Protein 9BJW (pdb70)

Solvent-accessible surface area: 6783 Å² total; per-residue (Å²): 195,106,62,77,149,39,69,89,88,157,226,87,14,14,0,44,6,93,121,54,68,0,91,8,24,24,21,58,12,43,169,21,156,78,21,72,2,4,0,141,42,0,0,62,75,0,34,59,20,1,72,125,7,44,13,141,60,65,93,12,82,42,2,41,0,70,0,65,51,49,99,193,9,82,79,12,0,38,107,16,8,87,156,34,21,19,132,83,88,72,19,72,83,74,28,61,106,34,114,22,108,170,93,84,20,36,0,35,0,44,0,37,0,17,80,83

Nearest PDB structures (foldseek):
  9bjv-assembly1_A  TM=1.008E+00  e=6.841E-26  Pseudomonas aeruginosa
  9bk1-assembly1_A  TM=9.723E-01  e=4.807E-18  Pseudomonas syringae pv. tomato
  3kjj-assembly1_B  TM=9.919E-01  e=2.928E-16  Neisseria meningitidis serogroup B
  3k12-assembly1_C  TM=9.655E-01  e=6.280E-15  Pseudomonas aeruginosa
  2ewc-assembly1_B  TM=8.910E-01  e=1.725E-09  Streptococcus pyogenes M1 GAS

Radius of gyration: 13.79 Å; Cα contacts (8 Å, |Δi|>4): 237; chains: 1; bounding box: 37×22×39 Å

Foldseek 3Di:
DDKDFDCDDPPDGQWIDDDFKIWGDKFFADPDQDLLRGLVRRVVSVQVVCVVRQHHL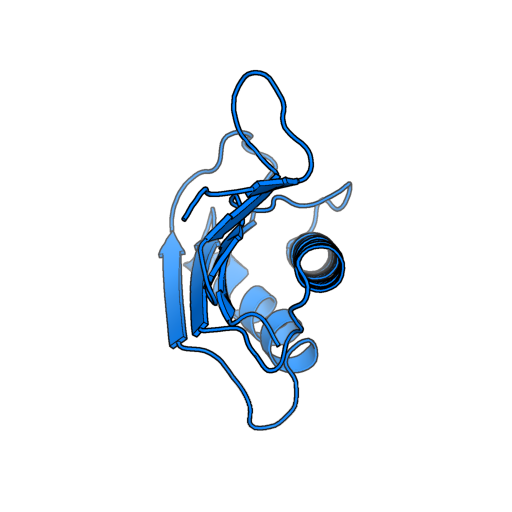LFWAEKEKEFQDCVVCVVSNCVNVVVSHDPPRDHHYHYDYDQDPDNSTGMIMIIMGTHD

InterPro domains:
  IPR006175 YjgF/YER057c/UK114 family [PF01042] (5-114)
  IPR035709 RutC family, YoaB-like [PTHR47328] (1-115)
  IPR035709 RutC family, YoaB-like [cd06150] (11-114)
  IPR035959 RutC-like superfamily [G3DSA:3.30.1330.40] (1-115)
  IPR035959 RutC-like superfamily [SSF55298] (4-115)

B-factor: mean 23.5, std 9.07, range [11.42, 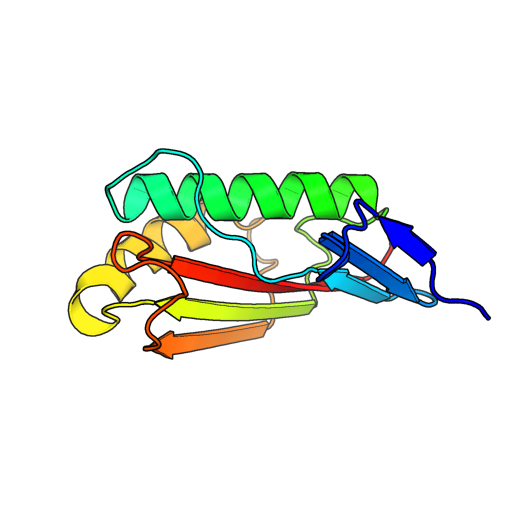63.16]

Sequence (116 aa):
MEPTRIATNDRLSAAVCFDALVFLSGQVPGQAEDIHGQTREVLAKIDALLAEAGSRKERILSATIYLKDIARDFAALNEVWTQWLPTGQAPSRTTVQAELARPSVLVEITVVAARG

Structure (mmCIF, N/CA/C/O backbone):
data_9BJW
#
_entry.id   9BJW
#
_cell.length_a   75.480
_cell.length_b   75.480
_cell.length_c   140.040
_cell.angle_alpha   90.00
_cell.angle_beta   90.00
_cell.angle_gamma   120.00
#
_symmetry.space_group_name_H-M   'H 3 2'
#
loop_
_entity.id
_entity.type
_entity.pdbx_description
1 polymer 'RidA family protein PA5083'
2 water water
#
loop_
_atom_site.group_PDB
_atom_site.id
_atom_site.type_symbol
_atom_site.label_atom_id
_atom_site.label_alt_id
_atom_site.label_comp_id
_atom_site.label_asym_id
_atom_site.label_entity_id
_atom_site.label_seq_id
_atom_site.pdbx_PDB_ins_code
_atom_site.Cartn_x
_atom_site.Cartn_y
_atom_site.Cartn_z
_atom_site.occupancy
_atom_site.B_iso_or_equiv
_atom_site.auth_seq_id
_atom_site.auth_comp_id
_atom_site.auth_asym_id
_atom_site.auth_atom_id
_atom_site.pdbx_PDB_model_num
ATOM 1 N N . MET A 1 1 ? 46.602 -16.689 -17.724 1.00 49.75 1 MET A N 1
ATOM 2 C CA . MET A 1 1 ? 47.618 -17.690 -17.439 1.00 44.72 1 MET A CA 1
ATOM 3 C C . MET A 1 1 ? 48.299 -17.415 -16.104 1.00 41.35 1 MET A C 1
ATOM 4 O O . MET A 1 1 ? 48.655 -18.348 -15.390 1.00 42.99 1 MET A O 1
ATOM 9 N N . GLU A 1 2 ? 48.482 -16.119 -15.770 1.00 40.38 2 GLU A N 1
ATOM 10 C CA . GLU A 1 2 ? 49.170 -15.723 -14.548 1.00 40.45 2 GLU A CA 1
ATOM 11 C C . GLU A 1 2 ? 48.193 -15.111 -13.554 1.00 32.48 2 GLU A C 1
ATOM 12 O O . GLU A 1 2 ? 47.306 -14.348 -13.953 1.00 32.08 2 GLU A O 1
ATOM 18 N N . PRO A 1 3 ? 48.319 -15.428 -12.267 1.00 28.77 3 PRO A N 1
ATOM 19 C CA . PRO A 1 3 ? 47.577 -14.666 -11.256 1.00 26.91 3 PRO A CA 1
ATOM 20 C C . PRO A 1 3 ? 48.117 -13.247 -11.169 1.00 28.76 3 PRO A C 1
ATOM 21 O O . PRO A 1 3 ? 49.317 -13.013 -11.328 1.00 28.84 3 PRO A O 1
ATOM 25 N N . THR A 1 4 ? 47.220 -12.297 -10.926 1.00 21.55 4 THR A N 1
ATOM 26 C CA . THR A 1 4 ? 47.605 -10.919 -10.667 1.00 26.09 4 THR A CA 1
ATOM 27 C C . THR A 1 4 ? 47.168 -10.542 -9.260 1.00 22.92 4 THR A C 1
ATOM 28 O O . THR A 1 4 ? 46.288 -11.179 -8.670 1.00 23.08 4 THR A O 1
ATOM 32 N N . ARG A 1 5 ? 47.801 -9.508 -8.716 1.00 21.34 5 ARG A N 1
ATOM 33 C CA . ARG A 1 5 ? 47.655 -9.193 -7.303 1.00 22.35 5 ARG A CA 1
ATOM 34 C C . ARG A 1 5 ? 47.327 -7.721 -7.095 1.00 24.23 5 ARG A C 1
ATOM 35 O O . ARG A 1 5 ? 47.735 -6.855 -7.875 1.00 26.02 5 ARG A O 1
ATOM 43 N N . ILE A 1 6 ? 46.590 -7.449 -6.020 1.00 20.62 6 ILE A N 1
ATOM 44 C CA . ILE A 1 6 ? 46.255 -6.095 -5.598 1.00 24.63 6 ILE A CA 1
ATOM 45 C C . ILE A 1 6 ? 46.683 -5.931 -4.146 1.00 23.95 6 ILE A C 1
ATOM 46 O O . ILE A 1 6 ? 46.354 -6.772 -3.302 1.00 22.41 6 ILE A O 1
ATOM 51 N N . ALA A 1 7 ? 47.418 -4.852 -3.858 1.00 23.60 7 ALA A N 1
ATOM 52 C CA . ALA A 1 7 ? 47.810 -4.462 -2.500 1.00 22.38 7 ALA A CA 1
ATOM 53 C C . ALA A 1 7 ? 48.588 -5.585 -1.810 1.00 25.19 7 ALA A C 1
ATOM 54 O O . ALA A 1 7 ? 48.132 -6.227 -0.855 1.00 24.69 7 ALA A O 1
ATOM 56 N N . THR A 1 8 ? 49.796 -5.782 -2.318 1.00 24.22 8 THR A N 1
ATOM 57 C CA . THR A 1 8 ? 50.684 -6.840 -1.867 1.00 24.40 8 THR A CA 1
ATOM 58 C C . THR A 1 8 ? 51.622 -6.307 -0.791 1.00 27.80 8 THR A C 1
ATOM 59 O O . THR A 1 8 ? 52.217 -5.236 -0.953 1.00 30.71 8 THR A O 1
ATOM 63 N N . ASN A 1 9 ? 51.737 -7.047 0.312 1.00 24.51 9 ASN A N 1
ATOM 64 C CA . ASN A 1 9 ? 52.777 -6.778 1.294 1.00 24.66 9 ASN A CA 1
ATOM 65 C C . ASN A 1 9 ? 53.546 -8.069 1.552 1.00 25.29 9 ASN A C 1
ATOM 66 O O . ASN A 1 9 ? 53.364 -9.056 0.831 1.00 26.03 9 ASN A O 1
ATOM 71 N N . ASP A 1 10 ? 54.401 -8.083 2.574 1.00 25.59 10 ASP A N 1
ATOM 72 C CA . ASP A 1 10 ? 55.254 -9.243 2.805 1.00 27.37 10 ASP A CA 1
ATOM 73 C C . ASP A 1 10 ? 54.472 -10.482 3.223 1.00 26.32 10 ASP A C 1
ATOM 74 O O . ASP A 1 10 ? 54.988 -11.596 3.083 1.00 25.45 10 ASP A O 1
ATOM 79 N N . ARG A 1 11 ? 53.248 -10.320 3.728 1.00 25.10 11 ARG A N 1
ATOM 80 C CA . ARG A 1 11 ? 52.459 -11.450 4.208 1.00 23.09 11 ARG A CA 1
ATOM 81 C C . ARG A 1 11 ? 51.358 -11.878 3.250 1.00 19.55 11 ARG A C 1
ATOM 82 O O . ARG A 1 11 ? 51.027 -13.069 3.199 1.00 19.24 11 ARG A O 1
ATOM 90 N N . LEU A 1 12 ? 50.741 -10.938 2.543 1.00 18.03 12 LEU A N 1
ATOM 91 C CA . LEU A 1 12 ? 49.540 -11.250 1.780 1.00 20.00 12 LEU A CA 1
ATOM 92 C C . LEU A 1 12 ? 49.314 -10.204 0.698 1.00 21.17 12 LEU A C 1
ATOM 93 O O . LEU A 1 12 ? 49.873 -9.103 0.731 1.00 21.11 12 LEU A O 1
ATOM 98 N N . SER A 1 13 ? 48.448 -10.555 -0.249 1.00 18.39 13 SER A N 1
ATOM 99 C CA . SER A 1 13 ? 47.860 -9.600 -1.175 1.00 17.99 13 SER A CA 1
ATOM 100 C C . SER A 1 13 ? 46.382 -9.472 -0.833 1.00 20.06 13 SER A C 1
ATOM 101 O O . SER A 1 13 ? 45.704 -10.484 -0.601 1.00 19.72 13 SER A O 1
ATOM 104 N N . ALA A 1 14 ? 45.892 -8.232 -0.778 1.00 18.49 14 ALA A N 1
ATOM 105 C CA . ALA A 1 14 ? 44.484 -8.008 -0.466 1.00 20.90 14 ALA A CA 1
ATOM 106 C C . ALA A 1 14 ? 43.578 -8.761 -1.429 1.00 20.05 14 ALA A C 1
ATOM 107 O O . ALA A 1 14 ? 42.532 -9.283 -1.028 1.00 17.32 14 ALA A O 1
ATOM 109 N N . ALA A 1 15 ? 43.951 -8.822 -2.708 1.00 20.10 15 ALA A N 1
ATOM 110 C CA . ALA A 1 15 ? 43.196 -9.604 -3.673 1.00 19.34 15 ALA A CA 1
ATOM 111 C C . ALA A 1 15 ? 44.159 -10.307 -4.616 1.00 22.13 15 ALA A C 1
ATOM 112 O O . ALA A 1 15 ? 45.212 -9.765 -4.961 1.00 19.38 15 ALA A O 1
ATOM 114 N N . VAL A 1 16 ? 43.808 -11.526 -5.004 1.00 18.40 16 VAL A N 1
ATOM 115 C CA . VAL A 1 16 ? 44.505 -12.245 -6.063 1.00 17.15 16 VAL A CA 1
ATOM 116 C C . VAL A 1 16 ? 43.477 -12.655 -7.103 1.00 19.19 16 VAL A C 1
ATOM 117 O O . VAL A 1 16 ? 42.449 -13.254 -6.769 1.00 18.27 16 VAL A O 1
ATOM 121 N N . CYS A 1 17 ? 43.743 -12.316 -8.358 1.00 20.18 17 CYS A N 1
ATOM 122 C CA . CYS A 1 17 ? 42.847 -12.624 -9.459 1.00 20.86 17 CYS A CA 1
ATOM 123 C C . CYS A 1 17 ? 43.465 -13.701 -10.338 1.00 19.99 17 CYS A C 1
ATOM 124 O O . CYS A 1 17 ? 44.666 -13.667 -10.624 1.00 21.78 17 CYS A O 1
ATOM 127 N N . PHE A 1 18 ? 42.644 -14.659 -10.747 1.00 17.37 18 PHE A N 1
ATOM 128 C CA . PHE A 1 18 ? 43.094 -15.704 -11.659 1.00 18.58 18 PHE A CA 1
ATOM 129 C C . PHE A 1 18 ? 41.931 -16.082 -12.553 1.00 20.82 18 PHE A C 1
ATOM 130 O O . PHE A 1 18 ? 40.889 -16.529 -12.063 1.00 20.71 18 PHE A O 1
ATOM 138 N N . ASP A 1 19 ? 42.127 -15.902 -13.860 1.00 27.09 19 ASP A N 1
ATOM 139 C CA . ASP A 1 19 ? 41.060 -16.025 -14.840 1.00 25.88 19 ASP A CA 1
ATOM 140 C C . ASP A 1 19 ? 39.855 -15.204 -14.403 1.00 21.52 19 ASP A C 1
ATOM 141 O O . ASP A 1 19 ? 39.960 -13.987 -14.232 1.00 25.93 19 ASP A O 1
ATOM 146 N N . ALA A 1 20 ? 38.712 -15.858 -14.210 1.00 19.72 20 ALA A N 1
ATOM 147 C CA . ALA A 1 20 ? 37.482 -15.167 -13.854 1.00 20.21 20 ALA A CA 1
ATOM 148 C C . ALA A 1 20 ? 37.212 -15.180 -12.357 1.00 17.64 20 ALA A C 1
ATOM 149 O O . ALA A 1 20 ? 36.095 -14.857 -11.945 1.00 18.65 20 ALA A O 1
ATOM 151 N N . LEU A 1 21 ? 38.198 -15.541 -11.544 1.00 17.06 21 LEU A N 1
ATOM 152 C CA . LEU A 1 21 ? 38.011 -15.642 -10.102 1.00 15.77 21 LEU A CA 1
ATOM 153 C C . LEU A 1 21 ? 38.809 -14.571 -9.370 1.00 16.59 21 LEU A C 1
ATOM 154 O O . LEU A 1 21 ? 39.909 -14.185 -9.784 1.00 18.64 21 LEU A O 1
ATOM 159 N N . VAL A 1 22 ? 38.242 -14.111 -8.259 1.00 15.23 22 VAL A N 1
ATOM 160 C CA . VAL A 1 22 ? 38.851 -13.120 -7.390 1.00 16.88 22 VAL A CA 1
ATOM 161 C C . VAL A 1 22 ? 38.883 -13.718 -5.990 1.00 14.03 22 VAL A C 1
ATOM 162 O O . VAL A 1 22 ? 37.830 -14.077 -5.449 1.00 16.07 22 VAL A O 1
ATOM 166 N N . PHE A 1 23 ? 40.077 -13.832 -5.411 1.00 13.87 23 PHE A N 1
ATOM 167 C CA . PHE A 1 23 ? 40.252 -14.331 -4.045 1.00 13.56 23 PHE A CA 1
ATOM 168 C C . PHE A 1 23 ? 40.668 -13.173 -3.144 1.00 15.10 23 PHE A C 1
ATOM 169 O O . PHE A 1 23 ? 41.747 -12.602 -3.320 1.00 16.24 23 PHE A O 1
ATOM 177 N N . LEU A 1 24 ? 39.845 -12.852 -2.150 1.00 14.38 24 LEU A N 1
ATOM 178 C CA . LEU A 1 24 ? 40.179 -11.763 -1.239 1.00 15.53 24 LEU A CA 1
ATOM 179 C C . LEU A 1 24 ? 40.775 -12.304 0.051 1.00 15.08 24 LEU A C 1
ATOM 180 O O . LEU A 1 24 ? 40.333 -13.335 0.564 1.00 15.75 24 LEU A O 1
ATOM 185 N N . SER A 1 25 ? 41.783 -11.607 0.569 1.00 13.33 25 SER A N 1
ATOM 186 C CA . SER A 1 25 ? 42.224 -11.854 1.932 1.00 15.20 25 SER A CA 1
ATOM 187 C C . SER A 1 25 ? 41.082 -11.584 2.910 1.00 15.23 25 SER A C 1
ATOM 188 O O . SER A 1 25 ? 40.194 -10.763 2.657 1.00 16.18 25 SER A O 1
ATOM 191 N N . GLY A 1 26 ? 41.094 -12.306 4.026 1.00 14.64 26 GLY A N 1
ATOM 192 C CA . GLY A 1 26 ? 40.176 -11.988 5.105 1.00 15.39 26 GLY A CA 1
ATOM 193 C C . GLY A 1 26 ? 40.255 -10.513 5.448 1.00 14.28 26 GLY A C 1
ATOM 194 O O . GLY A 1 26 ? 41.352 -9.987 5.660 1.00 15.16 26 GLY A O 1
ATOM 195 N N . GLN A 1 27 ? 39.114 -9.837 5.479 1.00 13.90 27 GLN A N 1
ATOM 196 C CA . GLN A 1 27 ? 39.059 -8.410 5.775 1.00 14.28 27 GLN A CA 1
ATOM 197 C C . GLN A 1 27 ? 38.657 -8.207 7.226 1.00 16.42 27 GLN A C 1
ATOM 198 O O . GLN A 1 27 ? 37.748 -8.876 7.732 1.00 16.41 27 GLN A O 1
ATOM 204 N N . VAL A 1 28 ? 39.346 -7.286 7.887 1.00 15.94 28 VAL A N 1
ATOM 205 C CA . VAL A 1 28 ? 39.141 -7.010 9.303 1.00 18.08 28 VAL A CA 1
ATOM 206 C C . VAL A 1 28 ? 38.591 -5.595 9.424 1.00 23.59 28 VAL A C 1
ATOM 207 O O . VAL A 1 28 ? 38.643 -4.817 8.457 1.00 24.26 28 VAL A O 1
ATOM 211 N N . PRO A 1 29 ? 38.031 -5.225 10.573 1.00 22.27 29 PRO A N 1
ATOM 212 C CA . PRO A 1 29 ? 37.350 -3.928 10.667 1.00 26.32 29 PRO A CA 1
ATOM 213 C C . PRO A 1 29 ? 38.333 -2.767 10.611 1.00 26.43 29 PRO A C 1
ATOM 214 O O . PRO A 1 29 ? 39.556 -2.932 10.594 1.00 27.91 29 PRO A O 1
ATOM 218 N N . GLY A 1 30 ? 37.765 -1.565 10.589 1.00 30.98 30 GLY A N 1
ATOM 219 C CA . GLY A 1 30 ? 38.561 -0.363 10.709 1.00 27.83 30 GLY A CA 1
ATOM 220 C C . GLY A 1 30 ? 38.783 0.030 12.159 1.00 31.58 30 GLY A C 1
ATOM 221 O O . GLY A 1 30 ? 39.512 -0.640 12.899 1.00 33.42 30 GLY A O 1
ATOM 222 N N . GLN A 1 31 ? 38.150 1.117 12.588 1.00 34.55 31 GLN A N 1
ATOM 223 C CA . GLN A 1 31 ? 38.359 1.633 13.933 1.00 29.39 31 GLN A CA 1
ATOM 224 C C . GLN A 1 31 ? 37.191 1.358 14.867 1.00 31.23 31 GLN A C 1
ATOM 225 O O . GLN A 1 31 ? 37.291 1.659 16.062 1.00 28.70 31 GLN A O 1
ATOM 231 N N . ALA A 1 32 ? 36.098 0.793 14.365 1.00 23.92 32 ALA A N 1
ATOM 232 C CA . ALA A 1 32 ? 34.938 0.533 15.203 1.00 25.19 32 ALA A CA 1
ATOM 233 C C . ALA A 1 32 ? 35.263 -0.500 16.278 1.00 25.31 32 ALA A C 1
ATOM 234 O O . ALA A 1 32 ? 36.065 -1.418 16.078 1.00 25.27 32 ALA A O 1
ATOM 236 N N . GLU A 1 33 ? 34.637 -0.330 17.439 1.00 26.37 33 GLU A N 1
ATOM 237 C CA . GLU A 1 33 ? 34.832 -1.257 18.544 1.00 24.14 33 GLU A CA 1
ATOM 238 C C . GLU A 1 33 ? 33.652 -2.187 18.749 1.00 27.04 33 GLU A C 1
ATOM 239 O O . GLU A 1 33 ? 33.805 -3.220 19.409 1.00 27.56 33 GLU A O 1
ATOM 245 N N . ASP A 1 34 ? 32.496 -1.828 18.211 1.00 24.28 34 ASP A N 1
ATOM 246 C CA . ASP A 1 34 ? 31.237 -2.540 18.332 1.00 26.47 34 ASP A CA 1
ATOM 247 C C . ASP A 1 34 ? 31.045 -3.473 17.147 1.00 23.30 34 ASP A C 1
ATOM 248 O O . ASP A 1 34 ? 31.614 -3.268 16.075 1.00 22.33 34 ASP A O 1
ATOM 253 N N . ILE A 1 35 ? 30.192 -4.479 17.335 1.00 21.40 35 ILE A N 1
ATOM 254 C CA . ILE A 1 35 ? 30.005 -5.493 16.300 1.00 19.26 35 ILE A CA 1
ATOM 255 C C . ILE A 1 35 ? 29.333 -4.900 15.066 1.00 23.95 35 ILE A C 1
ATOM 256 O O . ILE A 1 35 ? 29.735 -5.192 13.933 1.00 21.03 35 ILE A O 1
ATOM 261 N N . HIS A 1 36 ? 28.315 -4.053 15.251 1.00 20.81 36 HIS A N 1
ATOM 262 C CA . HIS A 1 36 ? 27.657 -3.440 14.098 1.00 23.33 36 HIS A CA 1
ATOM 263 C C . HIS A 1 36 ? 28.643 -2.611 13.293 1.00 20.02 36 HIS A C 1
ATOM 264 O O . HIS A 1 36 ? 28.778 -2.796 12.076 1.00 20.07 36 HIS A O 1
ATOM 271 N N . GLY A 1 37 ? 29.367 -1.714 13.963 1.00 23.55 37 GLY A N 1
ATOM 272 C CA . GLY A 1 37 ? 30.322 -0.872 13.262 1.00 21.38 37 GLY A CA 1
ATOM 273 C C . GLY A 1 37 ? 31.420 -1.671 12.589 1.00 24.55 37 GLY A C 1
ATOM 274 O O . GLY A 1 37 ? 31.796 -1.391 11.448 1.00 23.46 37 GLY A O 1
ATOM 275 N N . GLN A 1 38 ? 31.944 -2.683 13.283 1.00 21.02 38 GLN A N 1
ATOM 276 C CA . GLN A 1 38 ? 33.019 -3.489 12.712 1.00 20.21 38 GLN A CA 1
ATOM 277 C C . GLN A 1 38 ? 32.557 -4.250 11.481 1.00 19.60 38 GLN A C 1
ATOM 278 O O . GLN A 1 38 ? 33.314 -4.381 10.510 1.00 18.46 38 GLN A O 1
ATOM 284 N N . THR A 1 39 ? 31.332 -4.776 11.503 1.00 19.53 39 THR A N 1
ATOM 285 C CA . THR A 1 39 ? 30.835 -5.501 10.340 1.00 17.19 39 THR A CA 1
ATOM 286 C C . THR A 1 39 ? 30.667 -4.562 9.156 1.00 18.31 39 THR A C 1
ATOM 287 O O . THR A 1 39 ? 31.018 -4.916 8.030 1.00 18.78 39 THR A O 1
ATOM 291 N N . ARG A 1 40 ? 30.172 -3.348 9.410 1.00 20.85 40 ARG A N 1
ATOM 292 C CA . ARG A 1 40 ? 30.083 -2.338 8.357 1.00 19.09 40 ARG A CA 1
ATOM 293 C C . ARG A 1 40 ? 31.439 -2.070 7.732 1.00 19.73 40 ARG A C 1
ATOM 294 O O . ARG A 1 40 ? 31.555 -1.944 6.503 1.00 20.98 40 ARG A O 1
ATOM 302 N N . GLU A 1 41 ? 32.470 -1.938 8.561 1.00 19.33 41 GLU A N 1
ATOM 303 C CA . GLU A 1 41 ? 33.793 -1.601 8.061 1.00 19.27 41 GLU A CA 1
ATOM 304 C C . GLU A 1 41 ? 34.391 -2.756 7.266 1.00 21.06 41 GLU A C 1
ATOM 305 O O . GLU A 1 41 ? 34.957 -2.545 6.187 1.00 19.05 41 GLU A O 1
ATOM 311 N N . VAL A 1 42 ? 34.233 -3.985 7.759 1.00 18.07 42 VAL A N 1
ATOM 312 C CA . VAL A 1 42 ? 34.698 -5.153 7.016 1.00 16.83 42 VAL A CA 1
ATOM 313 C C . VAL A 1 42 ? 34.045 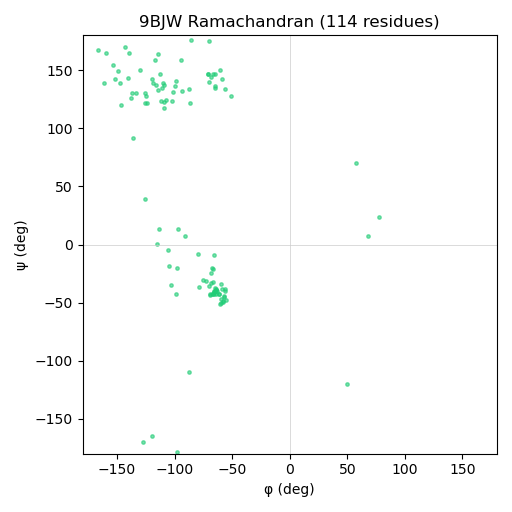-5.199 5.644 1.00 17.70 42 VAL A C 1
ATOM 314 O O . VAL A 1 42 ? 34.718 -5.374 4.620 1.00 16.29 42 VAL A O 1
ATOM 318 N N . LEU A 1 43 ? 32.721 -5.042 5.600 1.00 17.75 43 LEU A N 1
ATOM 319 C CA . LEU A 1 43 ? 31.995 -5.159 4.342 1.00 15.10 43 LEU A CA 1
ATOM 320 C C . LEU A 1 43 ? 32.323 -4.008 3.395 1.00 17.50 43 LEU A C 1
ATOM 321 O O . LEU A 1 43 ? 32.368 -4.208 2.177 1.00 19.10 43 LEU A O 1
ATOM 326 N N . ALA A 1 44 ? 32.580 -2.816 3.938 1.00 18.17 44 ALA A N 1
ATOM 327 C CA . ALA A 1 44 ? 33.015 -1.703 3.094 1.00 19.40 44 ALA A CA 1
ATOM 328 C C . ALA A 1 44 ? 34.359 -2.001 2.446 1.00 19.64 44 ALA A C 1
ATOM 329 O O . ALA A 1 44 ? 34.576 -1.682 1.264 1.00 19.00 44 ALA A O 1
ATOM 331 N N . LYS A 1 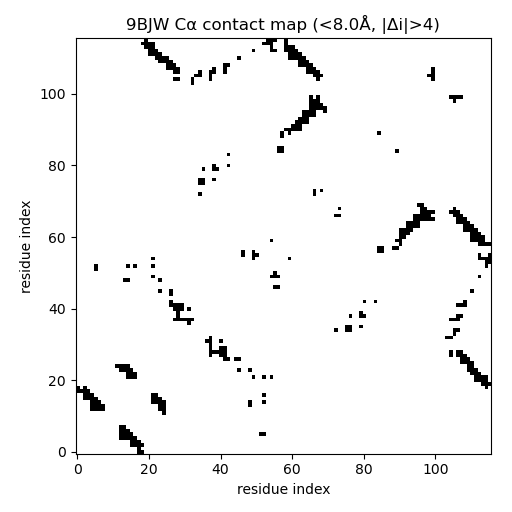45 ? 35.275 -2.612 3.202 1.00 17.78 45 LYS A N 1
ATOM 332 C CA . LYS A 1 45 ? 36.579 -2.977 2.661 1.00 17.44 45 LYS A CA 1
ATOM 333 C C . LYS A 1 45 ? 36.438 -4.023 1.569 1.00 18.31 45 LYS A C 1
ATOM 334 O O . LYS A 1 45 ? 37.113 -3.948 0.536 1.00 17.81 45 LYS A O 1
ATOM 340 N N . ILE A 1 46 ? 35.543 -4.992 1.766 1.00 17.14 46 ILE A N 1
ATOM 341 C CA . ILE A 1 46 ? 35.329 -6.018 0.750 1.00 15.78 46 ILE A CA 1
ATOM 342 C C . ILE A 1 46 ? 34.782 -5.390 -0.527 1.00 18.13 46 ILE A C 1
ATOM 343 O O . ILE A 1 46 ? 35.225 -5.714 -1.634 1.00 17.75 46 ILE A O 1
ATOM 348 N N . ASP A 1 47 ? 33.842 -4.457 -0.395 1.00 17.03 47 ASP A N 1
ATOM 349 C CA . ASP A 1 47 ? 33.251 -3.867 -1.595 1.00 18.33 47 ASP A CA 1
ATOM 350 C C . ASP A 1 47 ? 34.278 -3.096 -2.407 1.00 20.96 47 ASP A C 1
ATOM 351 O O . ASP A 1 47 ? 34.264 -3.162 -3.643 1.00 18.87 47 ASP A O 1
ATOM 356 N N . ALA A 1 48 ? 35.185 -2.380 -1.744 1.00 19.16 48 ALA A N 1
ATOM 357 C CA . ALA A 1 48 ? 36.221 -1.666 -2.487 1.00 18.60 48 ALA A CA 1
ATOM 358 C C . ALA A 1 48 ? 37.160 -2.632 -3.193 1.00 20.61 48 ALA A C 1
ATOM 359 O O . ALA A 1 48 ? 37.571 -2.388 -4.333 1.00 22.09 48 ALA A O 1
ATOM 361 N N . LEU A 1 49 ? 37.524 -3.730 -2.530 1.00 18.73 49 LEU A N 1
ATOM 362 C CA . LEU A 1 49 ? 38.411 -4.701 -3.161 1.00 18.70 49 LEU A CA 1
ATOM 363 C C . LEU A 1 49 ? 37.739 -5.374 -4.351 1.00 20.77 49 LEU A C 1
ATOM 364 O O . LEU A 1 49 ? 38.381 -5.592 -5.384 1.00 19.56 49 LEU A O 1
ATOM 369 N N . LEU A 1 50 ? 36.454 -5.717 -4.232 1.00 17.92 50 LEU A N 1
ATOM 370 C CA . LEU A 1 50 ? 35.725 -6.250 -5.380 1.00 17.14 50 LEU A CA 1
ATOM 371 C C . LEU A 1 50 ? 35.778 -5.275 -6.546 1.00 19.59 50 LEU A C 1
ATOM 372 O O . LEU A 1 50 ? 36.054 -5.667 -7.686 1.00 21.09 50 LEU A O 1
ATOM 377 N N . ALA A 1 51 ? 35.545 -3.990 -6.267 1.00 20.97 51 ALA A N 1
ATOM 378 C CA . ALA A 1 51 ? 35.583 -2.980 -7.322 1.00 24.40 51 ALA A CA 1
ATOM 379 C C . ALA A 1 51 ? 36.952 -2.940 -7.983 1.00 24.24 51 ALA A C 1
ATOM 380 O O . ALA A 1 51 ? 37.062 -2.954 -9.218 1.00 25.21 51 ALA A O 1
ATOM 382 N N . GLU A 1 52 ? 38.009 -2.916 -7.171 1.00 22.05 52 GLU A N 1
ATOM 383 C CA . GLU A 1 52 ? 39.376 -2.879 -7.684 1.00 22.15 52 GLU A CA 1
ATOM 384 C C . GLU A 1 52 ? 39.691 -4.085 -8.559 1.00 24.53 52 GLU A C 1
ATOM 385 O O . GLU A 1 52 ? 40.463 -3.978 -9.522 1.00 23.74 52 GLU A O 1
ATOM 391 N N . ALA A 1 53 ? 39.122 -5.244 -8.230 1.00 20.70 53 ALA A N 1
ATOM 392 C CA . ALA A 1 53 ? 39.425 -6.495 -8.913 1.00 22.19 53 ALA A CA 1
ATOM 393 C C . ALA A 1 53 ? 38.505 -6.781 -10.097 1.00 21.65 53 ALA A C 1
ATOM 394 O O . ALA A 1 53 ? 38.569 -7.876 -10.666 1.00 24.39 53 ALA A O 1
ATOM 396 N N . GLY A 1 54 ? 37.654 -5.840 -10.486 1.00 21.17 54 GLY A N 1
ATOM 397 C CA . GLY A 1 54 ? 36.743 -6.092 -11.582 1.00 23.46 54 GLY A CA 1
ATOM 398 C C . GLY A 1 54 ? 35.538 -6.934 -11.238 1.00 22.98 54 GLY A C 1
ATOM 399 O O . GLY A 1 54 ? 34.958 -7.559 -12.134 1.00 23.09 54 GLY A O 1
ATOM 400 N N . SER A 1 55 ? 35.141 -6.979 -9.968 1.00 19.97 55 SER A N 1
ATOM 401 C CA . SER A 1 55 ? 33.948 -7.696 -9.535 1.00 20.16 55 SER A CA 1
ATOM 402 C C . SER A 1 55 ? 32.969 -6.710 -8.888 1.00 19.93 55 SER A C 1
ATOM 403 O O . SER A 1 55 ? 33.114 -5.489 -9.013 1.00 21.97 55 SER A O 1
ATOM 406 N N . ARG A 1 56 ? 31.981 -7.247 -8.173 1.00 20.37 56 ARG A N 1
ATOM 407 C CA . ARG A 1 56 ? 30.943 -6.452 -7.521 1.00 20.95 56 ARG A CA 1
ATOM 408 C C . ARG A 1 56 ? 30.204 -7.361 -6.543 1.00 20.47 56 ARG A C 1
ATOM 409 O O . ARG A 1 56 ? 30.359 -8.585 -6.585 1.00 19.10 56 ARG A O 1
ATOM 417 N N . LYS A 1 57 ? 29.390 -6.749 -5.668 1.00 20.84 57 LYS A N 1
ATOM 418 C CA . LYS A 1 57 ? 28.669 -7.528 -4.656 1.00 21.39 57 LYS A CA 1
ATOM 419 C C . LYS A 1 57 ? 27.827 -8.622 -5.288 1.00 23.45 57 LYS A C 1
ATOM 420 O O . LYS A 1 57 ? 27.748 -9.737 -4.758 1.00 20.78 57 LYS A O 1
ATOM 426 N N . GLU A 1 58 ? 27.182 -8.323 -6.422 1.00 20.95 58 GLU A N 1
ATOM 427 C CA . GLU A 1 58 ? 26.300 -9.281 -7.068 1.00 22.24 58 GLU A CA 1
ATOM 428 C C . GLU A 1 58 ? 27.038 -10.497 -7.604 1.00 20.13 58 GLU A C 1
ATOM 429 O O . GLU A 1 58 ? 26.386 -11.447 -8.058 1.00 23.94 58 GLU A O 1
ATOM 435 N N . ARG A 1 59 ? 28.370 -10.478 -7.607 1.00 19.38 59 ARG A N 1
ATOM 436 C CA . ARG A 1 59 ? 29.154 -11.570 -8.160 1.00 19.59 59 ARG A CA 1
ATOM 437 C C . ARG A 1 59 ? 29.961 -12.308 -7.100 1.00 16.68 59 ARG A C 1
ATOM 438 O O . ARG A 1 59 ? 30.852 -13.086 -7.446 1.00 16.65 59 ARG A O 1
ATOM 446 N N . ILE A 1 60 ? 29.665 -12.089 -5.818 1.00 17.60 60 ILE A N 1
ATOM 447 C CA . ILE A 1 60 ? 30.276 -12.895 -4.766 1.00 16.46 60 ILE A CA 1
ATOM 448 C C . ILE A 1 60 ? 29.817 -14.339 -4.908 1.00 15.72 60 ILE A C 1
ATOM 449 O O . ILE A 1 60 ? 28.626 -14.615 -5.105 1.00 17.27 60 ILE A O 1
ATOM 454 N N . LEU A 1 61 ? 30.764 -15.269 -4.802 1.00 14.90 61 LEU A N 1
ATOM 455 C CA . LEU A 1 61 ? 30.488 -16.694 -4.883 1.00 14.59 61 LEU A CA 1
ATOM 456 C C . LEU A 1 61 ? 30.400 -17.345 -3.512 1.00 15.51 61 LEU A C 1
ATOM 457 O O . LEU A 1 61 ? 29.494 -18.154 -3.269 1.00 15.40 61 LEU A O 1
ATOM 462 N N . SER A 1 62 ? 31.305 -16.978 -2.609 1.00 15.05 62 SER A N 1
ATOM 463 C CA . SER A 1 62 ? 31.331 -17.555 -1.273 1.00 13.42 62 SER A CA 1
ATOM 464 C C . SER A 1 62 ? 31.864 -16.535 -0.281 1.00 16.28 62 SER A C 1
ATOM 465 O O . SER A 1 62 ? 32.721 -15.705 -0.604 1.00 15.04 62 SER A O 1
ATOM 468 N N . ALA A 1 63 ? 31.377 -16.640 0.950 1.00 14.02 63 ALA A N 1
ATOM 469 C CA . ALA A 1 63 ? 31.874 -15.854 2.064 1.00 13.24 63 ALA A CA 1
ATOM 470 C C . ALA A 1 63 ? 31.979 -16.774 3.264 1.00 13.75 63 ALA A C 1
ATOM 471 O O . ALA A 1 63 ? 31.003 -17.442 3.609 1.00 15.70 63 ALA A O 1
ATOM 473 N N . THR A 1 64 ? 33.154 -16.830 3.881 1.00 12.73 64 THR A N 1
ATOM 474 C CA . THR A 1 64 ? 33.298 -17.417 5.208 1.00 12.44 64 THR A CA 1
ATOM 475 C C . THR A 1 64 ? 33.398 -16.267 6.200 1.00 13.47 64 THR A C 1
ATOM 476 O O . THR A 1 64 ? 34.260 -15.387 6.063 1.00 13.50 64 THR A O 1
ATOM 480 N N . ILE A 1 65 ? 32.502 -16.268 7.180 1.00 12.27 65 ILE A N 1
ATOM 481 C CA . ILE A 1 65 ? 32.407 -15.219 8.187 1.00 11.64 65 ILE A CA 1
ATOM 482 C C . ILE A 1 65 ? 32.889 -15.806 9.504 1.00 13.05 65 ILE A C 1
ATOM 483 O O . ILE A 1 65 ? 32.351 -16.820 9.967 1.00 13.76 65 ILE A O 1
ATOM 488 N N . TYR A 1 66 ? 33.901 -15.176 10.098 1.00 11.52 66 TYR A N 1
ATOM 489 C CA . TYR A 1 66 ? 34.473 -15.598 11.376 1.00 12.25 66 TYR A CA 1
ATOM 490 C C . TYR A 1 66 ? 34.045 -14.604 12.439 1.00 14.02 66 TYR A C 1
ATOM 491 O O . TYR A 1 66 ? 34.279 -13.401 12.288 1.00 14.41 66 TYR A O 1
ATOM 500 N N . LEU A 1 67 ? 33.420 -15.102 13.502 1.00 14.01 67 LEU A N 1
ATOM 501 C CA . LEU A 1 67 ? 33.030 -14.270 14.634 1.00 14.42 67 LEU A CA 1
ATOM 502 C C . LEU A 1 67 ? 33.805 -14.687 15.876 1.00 14.73 67 LEU A C 1
ATOM 503 O O . LEU A 1 67 ? 33.896 -15.881 16.183 1.00 14.35 67 LEU A O 1
ATOM 508 N N . LYS A 1 68 ? 34.364 -13.708 16.590 1.00 13.92 68 LYS A N 1
ATOM 509 C CA . LYS A 1 68 ? 35.047 -14.026 17.846 1.00 14.70 68 LYS A CA 1
ATOM 510 C C . LYS A 1 68 ? 34.098 -14.699 18.829 1.00 15.79 68 LYS A C 1
ATOM 511 O O . LYS A 1 68 ? 34.490 -15.620 19.562 1.00 16.18 68 LYS A O 1
ATOM 517 N N . ASP A 1 69 ? 32.847 -14.244 18.860 1.00 16.03 69 ASP A N 1
ATOM 518 C CA . ASP A 1 69 ? 31.825 -14.713 19.795 1.00 18.36 69 ASP A CA 1
ATOM 519 C C . ASP A 1 69 ? 30.531 -14.911 19.008 1.00 17.71 69 ASP A C 1
ATOM 520 O O . ASP A 1 69 ? 29.731 -13.980 18.853 1.00 18.64 69 ASP A O 1
ATOM 525 N N . ILE A 1 70 ? 30.323 -16.129 18.510 1.00 14.73 70 ILE A N 1
ATOM 526 C CA . ILE A 1 70 ? 29.214 -16.341 17.591 1.00 16.20 70 ILE A CA 1
ATOM 527 C C . ILE A 1 70 ? 27.874 -16.249 18.313 1.00 20.28 70 ILE A C 1
ATOM 528 O O . ILE A 1 70 ? 26.904 -15.725 17.757 1.00 19.17 70 ILE A O 1
ATOM 533 N N . ALA A 1 71 ? 27.796 -16.716 19.564 1.00 18.24 71 ALA A N 1
ATOM 534 C CA . ALA A 1 71 ? 26.528 -16.622 20.284 1.00 21.98 71 ALA A CA 1
ATOM 535 C C . ALA A 1 71 ? 26.133 -15.170 20.499 1.00 20.33 71 ALA A C 1
ATOM 536 O O . ALA A 1 71 ? 24.958 -14.800 20.366 1.00 23.69 71 ALA A O 1
ATOM 538 N N . ARG A 1 72 ? 27.107 -14.328 20.785 1.00 18.27 72 ARG A N 1
ATOM 539 C CA . ARG A 1 72 ? 26.825 -12.950 21.147 1.00 19.59 72 ARG A CA 1
ATOM 540 C C . ARG A 1 72 ? 26.514 -12.092 19.931 1.00 20.87 72 ARG A C 1
ATOM 541 O O . ARG A 1 72 ? 25.659 -11.200 19.999 1.00 20.82 72 ARG A O 1
ATOM 549 N N . ASP A 1 73 ? 27.200 -12.346 18.820 1.00 18.03 73 ASP A N 1
ATOM 5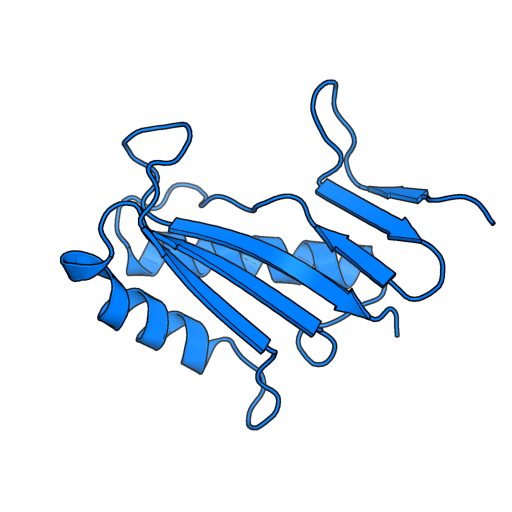50 C CA . ASP A 1 73 ? 27.233 -11.393 17.718 1.00 18.51 73 ASP A CA 1
ATOM 551 C C . ASP A 1 73 ? 26.586 -11.876 16.429 1.00 18.03 73 ASP A C 1
ATOM 552 O O . ASP A 1 73 ? 26.563 -11.110 15.454 1.00 18.24 73 ASP A O 1
ATOM 557 N N . PHE A 1 74 ? 26.038 -13.097 16.394 1.00 17.10 74 PHE A N 1
ATOM 558 C CA . PHE A 1 74 ? 25.462 -13.634 15.162 1.00 17.79 74 PHE A CA 1
ATOM 559 C C . PHE A 1 74 ? 24.295 -12.782 14.675 1.00 19.82 74 PHE A C 1
ATOM 560 O O . PHE A 1 74 ? 24.191 -12.488 13.479 1.00 19.43 74 PHE A O 1
ATOM 568 N N . ALA A 1 75 ? 23.425 -12.344 15.591 1.00 19.20 75 ALA A N 1
ATOM 569 C CA . ALA A 1 75 ? 22.258 -11.561 15.179 1.00 19.95 75 ALA A CA 1
ATOM 570 C C . ALA A 1 75 ? 22.661 -10.203 14.622 1.00 20.31 75 ALA A C 1
ATOM 571 O O . ALA A 1 75 ? 22.117 -9.763 13.601 1.00 21.48 75 ALA A O 1
ATOM 573 N N . ALA A 1 76 ? 23.619 -9.529 15.261 1.00 20.11 76 ALA A N 1
ATOM 574 C CA . ALA A 1 76 ? 24.092 -8.243 14.755 1.00 20.44 76 ALA A CA 1
ATOM 575 C C . ALA A 1 76 ? 24.790 -8.405 13.412 1.00 21.03 76 ALA A C 1
ATOM 576 O O . ALA A 1 76 ? 24.610 -7.584 12.504 1.00 20.87 76 ALA A O 1
ATOM 578 N N . LEU A 1 77 ? 25.612 -9.446 13.283 1.00 17.11 77 LEU A N 1
ATOM 579 C CA . LEU A 1 77 ? 26.249 -9.747 12.005 1.00 18.04 77 LEU A CA 1
ATOM 580 C C . LEU A 1 77 ? 25.204 -9.905 10.910 1.00 21.27 77 LEU A C 1
ATOM 581 O O . LEU A 1 77 ? 25.329 -9.332 9.816 1.00 18.92 77 LEU A O 1
ATOM 586 N N . ASN A 1 78 ? 24.162 -10.688 11.181 1.00 17.80 78 ASN A N 1
ATOM 587 C CA . ASN A 1 78 ? 23.149 -10.939 10.162 1.00 17.57 78 ASN A CA 1
ATOM 588 C C . ASN A 1 78 ? 22.408 -9.658 9.788 1.00 22.77 78 ASN A C 1
ATOM 589 O O . ASN A 1 78 ? 22.081 -9.447 8.617 1.00 22.21 78 ASN A O 1
ATOM 594 N N . GLU A 1 79 ? 22.146 -8.788 10.763 1.00 21.14 79 GLU A N 1
ATOM 595 C CA . GLU A 1 79 ? 21.441 -7.541 10.473 1.00 23.87 79 GLU A CA 1
ATOM 596 C C . GLU A 1 79 ? 22.210 -6.694 9.462 1.00 21.37 79 GLU A C 1
ATOM 597 O O . GLU A 1 79 ? 21.650 -6.249 8.450 1.00 23.61 79 GLU A O 1
ATOM 603 N N . VAL A 1 80 ? 23.502 -6.473 9.711 1.00 21.52 80 VAL A N 1
ATOM 604 C CA . VAL A 1 80 ? 24.315 -5.638 8.831 1.00 20.87 80 VAL A CA 1
ATOM 605 C C . VAL A 1 80 ? 24.542 -6.336 7.495 1.00 24.02 80 VAL A C 1
ATOM 606 O O . VAL A 1 80 ? 24.431 -5.723 6.424 1.00 21.78 80 VAL A O 1
ATOM 610 N N . TRP A 1 81 ? 24.839 -7.633 7.542 1.00 19.62 81 TRP A N 1
ATOM 611 C CA . TRP A 1 81 ? 25.079 -8.425 6.342 1.00 20.46 81 TRP A CA 1
ATOM 612 C C . TRP A 1 81 ? 23.882 -8.393 5.395 1.00 22.41 81 TRP A C 1
ATOM 613 O O . TRP A 1 81 ? 24.033 -8.136 4.195 1.00 19.03 81 TRP A O 1
ATOM 624 N N . THR A 1 82 ? 22.675 -8.643 5.912 1.00 21.63 82 THR A N 1
ATOM 625 C CA . THR A 1 82 ? 21.517 -8.715 5.022 1.00 22.91 82 THR A CA 1
ATOM 626 C C . THR A 1 82 ? 21.199 -7.362 4.396 1.00 26.32 82 THR A C 1
ATOM 627 O O . THR A 1 82 ? 20.730 -7.305 3.253 1.00 25.10 82 THR A O 1
ATOM 631 N N . GLN A 1 83 ? 21.451 -6.269 5.119 1.00 22.90 83 GLN A N 1
ATOM 632 C CA . GLN A 1 83 ? 21.213 -4.936 4.569 1.00 27.32 83 GLN A CA 1
ATOM 633 C C . GLN A 1 83 ? 22.251 -4.565 3.513 1.00 29.63 83 GLN A C 1
ATOM 634 O O . GLN A 1 83 ? 21.942 -3.830 2.564 1.00 25.51 83 GLN A O 1
ATOM 640 N N . TRP A 1 84 ? 23.480 -5.066 3.660 1.00 23.22 84 TRP A N 1
ATOM 641 C CA . TRP A 1 84 ? 24.562 -4.764 2.733 1.00 23.17 84 TRP A CA 1
ATOM 642 C C . TRP A 1 84 ? 24.417 -5.511 1.419 1.00 23.21 84 TRP A C 1
ATOM 643 O O . TRP A 1 84 ? 24.837 -5.000 0.372 1.00 23.68 84 TRP A O 1
ATOM 654 N N . LEU A 1 85 ? 23.821 -6.699 1.447 1.00 21.35 85 LEU A N 1
ATOM 655 C CA . LEU A 1 85 ? 23.765 -7.540 0.263 1.00 24.16 85 LEU A CA 1
ATOM 656 C C . LEU A 1 85 ? 22.814 -6.962 -0.785 1.00 24.53 85 LEU A C 1
ATOM 657 O O . LEU A 1 85 ? 21.787 -6.366 -0.444 1.00 27.09 85 LEU A O 1
ATOM 662 N N . PRO A 1 86 ? 23.115 -7.161 -2.066 1.00 25.52 86 PRO A N 1
ATOM 663 C CA . PRO A 1 86 ? 22.123 -6.853 -3.107 1.00 26.65 86 PRO A CA 1
ATOM 664 C C . PRO A 1 86 ? 20.912 -7.769 -2.983 1.00 28.60 86 PRO A C 1
ATOM 665 O O . PRO A 1 86 ? 21.044 -8.976 -2.765 1.00 24.89 86 PRO A O 1
ATOM 669 N N . THR A 1 87 ? 19.723 -7.177 -3.113 1.00 34.17 87 THR A N 1
ATOM 670 C CA . THR A 1 87 ? 18.490 -7.916 -2.860 1.00 31.85 87 THR A CA 1
ATOM 671 C C . THR A 1 87 ? 18.406 -9.162 -3.738 1.00 29.49 87 THR A C 1
ATOM 672 O O . THR A 1 87 ? 18.643 -9.103 -4.952 1.00 30.10 87 THR A O 1
ATOM 676 N N . GLY A 1 88 ? 18.037 -10.288 -3.123 1.00 29.90 88 GLY A N 1
ATOM 677 C CA . GLY A 1 88 ? 17.834 -11.541 -3.829 1.00 30.35 88 GLY A CA 1
ATOM 678 C C . GLY A 1 88 ? 19.079 -12.177 -4.401 1.00 28.02 88 GLY A C 1
ATOM 679 O O . GLY A 1 88 ? 18.966 -13.180 -5.110 1.00 29.11 88 GLY A O 1
ATOM 680 N N . GLN A 1 89 ? 20.267 -11.646 -4.112 1.00 26.98 89 GLN A N 1
ATOM 681 C CA . GLN A 1 89 ? 21.491 -12.115 -4.760 1.00 26.94 89 GLN A CA 1
ATOM 682 C C . GLN A 1 89 ? 22.542 -12.533 -3.736 1.00 24.80 89 GLN A C 1
ATOM 683 O O . GLN A 1 89 ? 23.740 -12.290 -3.912 1.00 23.85 89 GLN A O 1
ATOM 689 N N . ALA A 1 90 ? 22.115 -13.187 -2.656 1.00 22.87 90 ALA A N 1
ATOM 690 C CA . ALA A 1 90 ? 23.053 -13.558 -1.608 1.00 20.34 90 ALA A CA 1
ATOM 691 C C . ALA A 1 90 ? 23.980 -14.682 -2.071 1.00 16.45 90 ALA A C 1
ATOM 692 O O . ALA A 1 90 ? 23.577 -15.564 -2.835 1.00 17.39 90 ALA A O 1
ATOM 694 N N . PRO A 1 91 ? 25.235 -14.675 -1.594 1.00 15.95 91 PRO A N 1
ATOM 695 C CA . PRO A 1 91 ? 26.205 -15.706 -1.988 1.00 18.76 91 PRO A CA 1
ATOM 696 C C . PRO A 1 91 ? 26.109 -16.953 -1.117 1.00 15.78 91 PRO A C 1
ATOM 697 O O . PRO A 1 91 ? 25.337 -16.972 -0.152 1.00 16.20 91 PRO A O 1
ATOM 701 N N . SER A 1 92 ? 26.884 -17.994 -1.429 1.00 14.71 92 SER A N 1
ATOM 702 C CA . SER A 1 92 ? 27.043 -19.073 -0.461 1.00 16.20 92 SER A CA 1
ATOM 703 C C . SER A 1 92 ? 27.792 -18.543 0.751 1.00 16.67 92 SER A C 1
ATOM 704 O O . SER A 1 92 ? 28.622 -17.637 0.647 1.00 15.50 92 SER A O 1
ATOM 707 N N . ARG A 1 93 ? 27.461 -19.071 1.928 1.00 15.02 93 ARG A N 1
ATOM 708 C CA . ARG A 1 93 ? 28.158 -18.555 3.091 1.00 15.10 93 ARG A CA 1
ATOM 709 C C . ARG A 1 93 ? 28.229 -19.578 4.216 1.00 16.07 93 ARG A C 1
ATOM 710 O O . ARG A 1 93 ? 27.418 -20.507 4.321 1.00 16.08 93 ARG A O 1
ATOM 718 N N . THR A 1 94 ? 29.250 -19.390 5.041 1.00 13.23 94 THR A N 1
ATOM 719 C CA . THR A 1 94 ? 29.530 -20.208 6.210 1.00 14.30 94 THR A CA 1
ATOM 720 C C . THR A 1 94 ? 29.917 -19.256 7.328 1.00 14.21 94 THR A C 1
ATOM 721 O O . THR A 1 9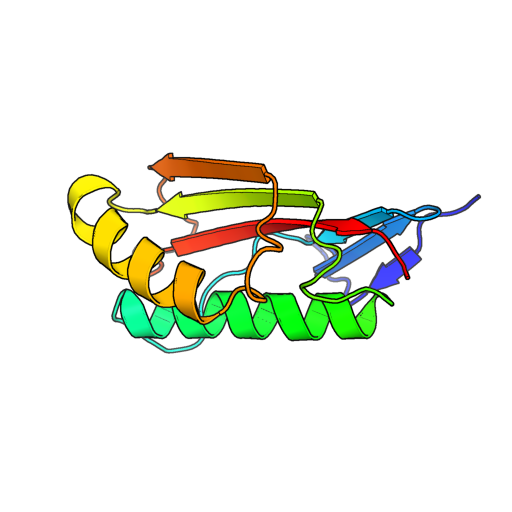4 ? 30.763 -18.385 7.125 1.00 14.05 94 THR A O 1
ATOM 725 N N . THR A 1 95 ? 29.301 -19.404 8.500 1.00 13.05 95 THR A N 1
ATOM 726 C CA . THR A 1 95 ? 29.578 -18.541 9.639 1.00 13.91 95 THR A CA 1
ATOM 727 C C . THR A 1 95 ? 29.990 -19.420 10.815 1.00 11.85 95 THR A C 1
ATOM 728 O O . THR A 1 95 ? 29.226 -20.297 11.237 1.00 14.64 95 THR A O 1
ATOM 732 N N . VAL A 1 96 ? 31.192 -19.185 11.344 1.00 11.68 96 VAL A N 1
ATOM 733 C CA . VAL A 1 96 ? 31.721 -19.984 12.445 1.00 11.42 96 VAL A CA 1
ATOM 734 C C . VAL A 1 96 ? 32.432 -19.079 13.440 1.00 13.43 96 VAL A C 1
ATOM 735 O O . VAL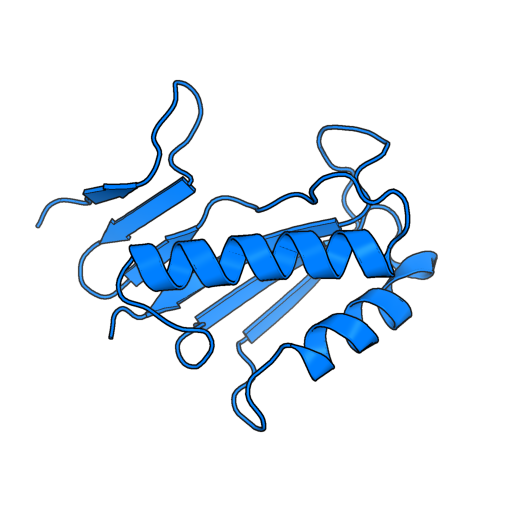 A 1 96 ? 32.773 -17.928 13.145 1.00 12.84 96 VAL A O 1
ATOM 739 N N . GLN A 1 97 ? 32.688 -19.627 14.631 1.00 12.16 97 GLN A N 1
ATOM 740 C CA . GLN A 1 97 ? 33.435 -18.922 15.657 1.00 12.22 97 GLN A CA 1
ATOM 741 C C . GLN A 1 97 ? 34.937 -19.157 15.503 1.00 14.98 97 GLN A C 1
ATOM 742 O O . GLN A 1 97 ? 35.382 -20.297 15.339 1.00 15.13 97 GLN A O 1
ATOM 748 N N . ALA A 1 98 ? 35.715 -18.079 15.587 1.00 13.84 98 ALA A N 1
ATOM 749 C CA . ALA A 1 98 ? 37.162 -18.194 15.672 1.00 13.03 98 ALA A CA 1
ATOM 750 C C . ALA A 1 98 ? 37.720 -16.893 16.219 1.00 15.13 98 ALA A C 1
ATOM 751 O O . ALA A 1 98 ? 37.277 -15.813 15.819 1.00 18.40 98 ALA A O 1
ATOM 753 N N . GLU A 1 99 ? 38.706 -16.995 17.100 1.00 15.07 99 GLU A N 1
ATOM 754 C CA . GLU A 1 99 ? 39.416 -15.792 17.507 1.00 17.57 99 GLU A CA 1
ATOM 755 C C . GLU A 1 99 ? 40.263 -15.277 16.350 1.00 16.55 99 GLU A C 1
ATOM 756 O O . GLU A 1 99 ? 40.860 -16.057 15.597 1.00 14.70 99 GLU A O 1
ATOM 762 N N . LEU A 1 100 ? 40.296 -13.959 16.189 1.00 16.85 100 LEU A N 1
ATOM 763 C CA . LEU A 1 100 ? 41.087 -13.326 15.147 1.00 17.06 100 LEU A CA 1
ATOM 764 C C . LEU A 1 100 ? 42.412 -12.839 15.746 1.00 15.82 100 LEU A C 1
ATOM 765 O O . LEU A 1 100 ? 42.699 -13.038 16.928 1.00 18.71 100 LEU A O 1
ATOM 770 N N . ALA A 1 101 ? 43.241 -12.203 14.911 1.00 17.50 101 ALA A N 1
ATOM 771 C CA . ALA A 1 101 ? 44.630 -11.969 15.305 1.00 18.85 101 ALA A CA 1
ATOM 772 C C . ALA A 1 101 ? 44.753 -10.975 16.452 1.00 22.15 101 ALA A C 1
ATOM 773 O O . ALA A 1 101 ? 45.752 -11.003 17.182 1.00 26.69 101 ALA A O 1
ATOM 775 N N . ARG A 1 102 ? 43.768 -10.094 16.624 1.00 20.24 102 ARG A N 1
ATOM 776 C CA . ARG A 1 102 ? 43.737 -9.183 17.754 1.00 24.49 102 ARG A CA 1
ATOM 777 C C . ARG A 1 102 ? 42.471 -9.438 18.563 1.00 20.12 102 ARG A C 1
ATOM 778 O O . ARG A 1 102 ? 41.421 -9.690 17.971 1.00 19.66 102 ARG A O 1
ATOM 786 N N . PRO A 1 103 ? 42.524 -9.364 19.899 1.00 21.04 103 PRO A N 1
ATOM 787 C CA . PRO A 1 103 ? 41.317 -9.669 20.689 1.00 21.62 103 PRO A CA 1
ATOM 788 C C . PRO A 1 103 ? 40.199 -8.660 20.503 1.00 21.65 103 PRO A C 1
ATOM 789 O O . PRO A 1 103 ? 39.036 -8.998 20.767 1.00 19.28 103 PRO A O 1
ATOM 793 N N . SER A 1 104 ? 40.507 -7.443 20.053 1.00 19.23 104 SER A N 1
ATOM 794 C CA . SER A 1 104 ? 39.484 -6.435 19.811 1.00 19.72 104 SER A CA 1
ATOM 795 C C . SER A 1 104 ? 38.754 -6.628 18.491 1.00 18.28 104 SER A C 1
ATOM 796 O O . SER A 1 104 ? 37.746 -5.954 18.256 1.00 20.28 104 SER A O 1
ATOM 799 N N . VAL A 1 105 ? 39.201 -7.550 17.647 1.00 17.25 105 VAL A N 1
ATOM 800 C CA . VAL A 1 105 ? 38.524 -7.811 16.383 1.00 17.22 105 VAL A CA 1
ATOM 801 C C . VAL A 1 105 ? 37.417 -8.826 16.631 1.00 17.03 105 VAL A C 1
ATOM 802 O O . VAL A 1 105 ? 37.675 -9.936 17.111 1.00 16.75 105 VAL A O 1
ATOM 806 N N . LEU A 1 106 ? 36.184 -8.442 16.313 1.00 14.89 106 LEU A N 1
ATOM 807 C CA . LEU A 1 106 ? 35.026 -9.283 16.557 1.00 16.20 106 LEU A CA 1
ATOM 808 C C . LEU A 1 106 ? 34.585 -10.062 15.333 1.00 15.62 106 LEU A C 1
ATOM 809 O O . LEU A 1 106 ? 33.858 -11.049 15.480 1.00 15.86 106 LEU A O 1
ATOM 814 N N . VAL A 1 107 ? 34.981 -9.632 14.136 1.00 15.02 107 VAL A N 1
ATOM 815 C CA . VAL A 1 107 ? 34.458 -10.207 12.904 1.00 14.97 107 VAL A CA 1
ATOM 816 C C . VAL A 1 107 ? 35.514 -10.061 11.819 1.00 15.27 107 VAL A C 1
ATOM 817 O O . VAL A 1 107 ? 36.251 -9.069 11.775 1.00 17.90 107 VAL A O 1
ATOM 821 N N . GLU A 1 108 ? 35.607 -11.084 10.971 1.00 14.42 108 GLU A N 1
ATOM 822 C CA . GLU A 1 108 ? 36.494 -11.105 9.816 1.00 13.70 108 GLU A CA 1
ATOM 823 C C . GLU A 1 108 ? 35.801 -11.917 8.732 1.00 14.21 108 GLU A C 1
ATOM 824 O O . GLU A 1 108 ? 35.173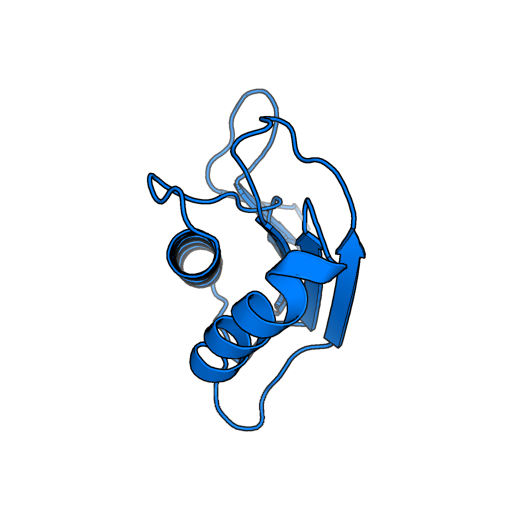 -12.935 9.033 1.00 13.94 108 GLU A O 1
ATOM 830 N N . ILE A 1 109 ? 35.871 -11.464 7.477 1.00 13.02 109 ILE A N 1
ATOM 831 C CA . ILE A 1 109 ? 35.124 -12.127 6.411 1.00 12.70 109 ILE A CA 1
ATOM 832 C C . ILE A 1 109 ? 36.026 -12.341 5.201 1.00 15.07 109 ILE A C 1
ATOM 833 O O . ILE A 1 109 ? 36.695 -11.404 4.742 1.00 14.68 109 ILE A O 1
ATOM 838 N N . THR A 1 110 ? 36.042 -13.574 4.689 1.00 12.69 110 THR A N 1
ATOM 839 C CA . THR A 1 110 ? 36.850 -13.965 3.534 1.00 12.46 110 THR A CA 1
ATOM 840 C C . THR A 1 110 ? 35.946 -14.272 2.343 1.00 13.59 110 THR A C 1
ATOM 841 O O . THR A 1 110 ? 35.085 -15.152 2.426 1.00 13.22 110 THR A O 1
ATOM 845 N N . VAL A 1 111 ? 36.171 -13.587 1.222 1.00 12.77 111 VAL A N 1
ATOM 846 C CA . VAL A 1 111 ? 35.292 -13.661 0.058 1.00 14.13 111 VAL A CA 1
ATOM 847 C C . VAL A 1 111 ? 36.037 -14.191 -1.172 1.00 13.63 111 VAL A C 1
ATOM 848 O O . VAL A 1 111 ? 37.199 -13.847 -1.414 1.00 15.42 111 VAL A O 1
ATOM 852 N N . VAL A 1 112 ? 35.358 -15.053 -1.926 1.00 12.55 112 VAL A N 1
ATOM 853 C CA . VAL A 1 112 ? 35.724 -15.404 -3.299 1.00 14.08 112 VAL A CA 1
ATOM 854 C C . VAL A 1 112 ? 34.592 -14.928 -4.200 1.00 13.91 112 VAL A C 1
ATOM 855 O O . VAL A 1 112 ? 33.413 -15.112 -3.870 1.00 15.79 112 VAL A O 1
ATOM 859 N N . ALA A 1 113 ? 34.941 -14.327 -5.348 1.00 14.57 113 ALA A N 1
ATOM 860 C CA . ALA A 1 113 ? 33.952 -13.728 -6.238 1.00 14.29 113 ALA A CA 1
ATOM 861 C C . ALA A 1 113 ? 34.341 -13.954 -7.694 1.00 14.94 113 ALA A C 1
ATOM 862 O O . ALA A 1 113 ? 35.456 -14.369 -8.010 1.00 15.05 113 ALA A O 1
ATOM 864 N N . ALA A 1 114 ? 33.400 -13.636 -8.582 1.00 15.50 114 ALA A N 1
ATOM 865 C CA . ALA A 1 114 ? 33.572 -13.800 -10.021 1.00 17.18 114 ALA A CA 1
ATOM 866 C C . ALA A 1 114 ? 33.883 -12.456 -10.662 1.00 23.14 114 ALA A C 1
ATOM 867 O O . ALA A 1 114 ? 33.198 -11.463 -10.395 1.00 24.11 114 ALA A O 1
ATOM 869 N N . ARG A 1 115 ? 34.921 -12.433 -11.496 1.00 20.20 115 ARG A N 1
ATOM 870 C CA . ARG A 1 115 ? 35.190 -11.273 -12.335 1.00 24.67 115 ARG A CA 1
ATOM 871 C C . ARG A 1 115 ? 33.997 -11.002 -13.238 1.00 32.80 115 ARG A C 1
ATOM 872 O O . ARG A 1 115 ? 33.355 -11.931 -13.737 1.00 32.21 115 ARG A O 1
ATOM 880 N N . GLY A 1 116 ? 33.708 -9.723 -13.459 1.00 35.75 116 GLY A N 1
ATOM 881 C CA . GLY A 1 116 ? 32.640 -9.328 -14.361 1.00 39.09 116 GLY A CA 1
ATOM 882 C C . GLY A 1 116 ? 33.110 -9.259 -15.800 1.00 37.87 116 GLY A C 1
ATOM 883 O O . GLY A 1 116 ? 34.228 -9.672 -16.119 1.00 42.78 116 GLY A O 1
#

Secondary structure (DSSP, 8-state):
---EEEEE-SS-EEEEEETTEEEEPPB---S--SHHHHHHHHHHHHHHHHHHTT--GGGEEEEEEEESSHHHHHHHHHHHHHHHSPTT---EEEEEE---SSTT--EEEEEEEE--

Organism: Pseudomonas aeruginosa (NCBI:txid287)